Protein AF-A0A7K4GN65-F1 (afdb_monomer_lite)

Structure (mmCIF, N/CA/C/O backbone):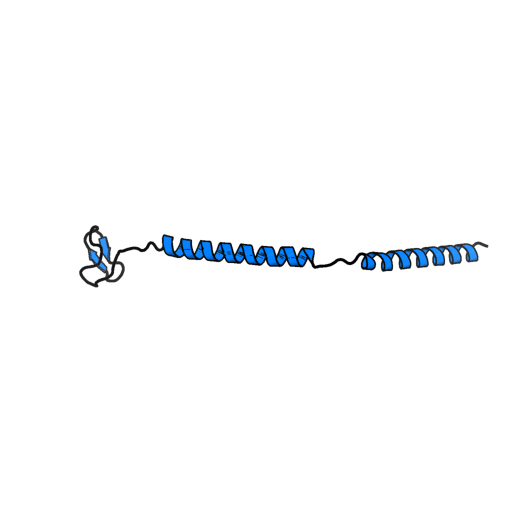
data_AF-A0A7K4GN65-F1
#
_entry.id   AF-A0A7K4GN65-F1
#
loop_
_atom_site.group_PDB
_atom_site.id
_atom_site.type_symbol
_atom_site.label_atom_id
_atom_site.label_alt_id
_atom_site.label_comp_id
_atom_site.label_asym_id
_atom_site.label_entity_id
_atom_site.label_seq_id
_atom_site.pdbx_PDB_ins_code
_atom_site.Cartn_x
_atom_site.Cartn_y
_atom_site.Cartn_z
_atom_site.occupancy
_atom_site.B_iso_or_equiv
_atom_site.auth_seq_id
_atom_site.auth_comp_id
_atom_site.auth_asym_id
_atom_site.auth_atom_id
_atom_site.pdbx_PDB_model_num
ATOM 1 N N . MET A 1 1 ? -39.446 8.195 27.537 1.00 67.31 1 MET A N 1
ATOM 2 C CA . MET A 1 1 ? -39.801 6.768 27.718 1.00 67.31 1 MET A CA 1
ATOM 3 C C . MET A 1 1 ? -38.866 5.968 26.831 1.00 67.31 1 MET A C 1
ATOM 5 O O . MET A 1 1 ? -38.788 6.310 25.660 1.00 67.31 1 MET A O 1
ATOM 9 N N . PHE A 1 2 ? -38.139 4.991 27.372 1.00 82.69 2 PHE A N 1
ATOM 10 C CA . PHE A 1 2 ? -37.266 4.116 26.587 1.00 82.69 2 PHE A CA 1
ATOM 11 C C . PHE A 1 2 ? -37.941 2.758 26.388 1.00 82.69 2 PHE A C 1
ATOM 13 O O . PHE A 1 2 ? -38.692 2.294 27.246 1.00 82.69 2 PHE A O 1
ATOM 20 N N . TYR A 1 3 ? -37.687 2.136 25.243 1.00 86.69 3 TYR A N 1
ATOM 21 C CA . TYR A 1 3 ? -38.155 0.793 24.920 1.00 86.69 3 TYR A CA 1
ATOM 22 C C . TYR A 1 3 ? -36.940 -0.075 24.618 1.00 86.69 3 TYR A C 1
ATOM 24 O O . TYR A 1 3 ? -35.974 0.389 24.012 1.00 86.69 3 TYR A O 1
ATOM 32 N N . CYS A 1 4 ? -36.973 -1.329 25.054 1.00 87.12 4 CYS A N 1
ATOM 33 C CA . CYS A 1 4 ? -35.916 -2.280 24.750 1.00 87.12 4 CYS A CA 1
ATOM 34 C C . CYS A 1 4 ? -35.919 -2.601 23.248 1.00 87.12 4 CYS A C 1
ATOM 36 O O . CYS A 1 4 ? -36.945 -3.020 22.718 1.00 87.12 4 CYS A O 1
ATOM 38 N N . GLN A 1 5 ? -34.769 -2.477 22.581 1.00 84.38 5 GLN A N 1
ATOM 39 C CA . GLN A 1 5 ? -34.626 -2.813 21.156 1.00 84.38 5 GLN A CA 1
ATOM 40 C C . GLN A 1 5 ? -34.741 -4.320 20.870 1.00 84.38 5 GLN A C 1
ATOM 42 O O . GLN A 1 5 ? -35.041 -4.706 19.747 1.00 84.38 5 GLN A O 1
ATOM 47 N N . ASN A 1 6 ? -34.539 -5.171 21.881 1.00 86.81 6 ASN A N 1
ATOM 48 C CA . ASN A 1 6 ? -34.606 -6.624 21.728 1.00 86.81 6 ASN A CA 1
ATOM 49 C C . ASN A 1 6 ? -36.030 -7.188 21.902 1.00 86.81 6 ASN A C 1
ATOM 51 O O . ASN A 1 6 ? -36.417 -8.111 21.197 1.00 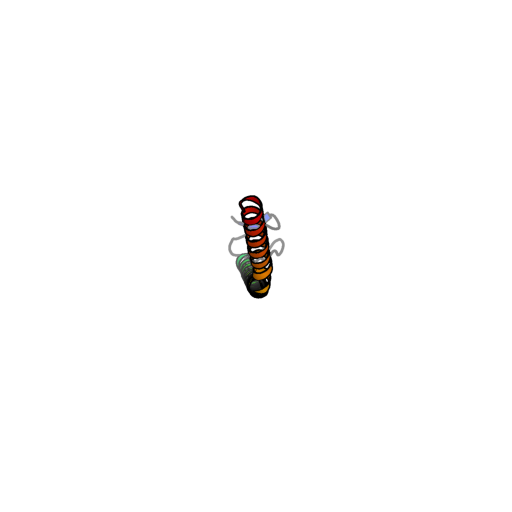86.81 6 ASN A O 1
ATOM 55 N N . CYS A 1 7 ? -36.823 -6.661 22.846 1.00 90.62 7 CYS A N 1
ATOM 56 C CA . CYS A 1 7 ? -38.146 -7.223 23.176 1.00 90.62 7 CYS A CA 1
ATOM 57 C C . CYS A 1 7 ? -39.314 -6.227 23.136 1.00 90.62 7 CYS A C 1
ATOM 59 O O . CYS A 1 7 ? -40.457 -6.627 23.334 1.00 90.62 7 CYS A O 1
ATOM 61 N N . GLY A 1 8 ? -39.060 -4.931 22.934 1.00 90.44 8 GLY A N 1
ATOM 62 C CA . GLY A 1 8 ? -40.100 -3.898 22.894 1.00 90.44 8 GLY A CA 1
ATOM 63 C C . GLY A 1 8 ? -40.699 -3.520 24.254 1.00 90.44 8 GLY A C 1
ATOM 64 O O . GLY A 1 8 ? -41.570 -2.654 24.316 1.00 90.44 8 GLY A O 1
ATOM 65 N N . ALA A 1 9 ? -40.237 -4.121 25.356 1.00 89.38 9 ALA A N 1
ATOM 66 C CA . ALA A 1 9 ? -40.712 -3.773 26.691 1.00 89.38 9 ALA A CA 1
ATOM 67 C C . ALA A 1 9 ? -40.293 -2.348 27.082 1.00 89.38 9 ALA A C 1
ATOM 69 O O . ALA A 1 9 ? -39.189 -1.892 26.770 1.00 89.38 9 ALA A O 1
ATOM 70 N N . LYS A 1 10 ? -41.177 -1.647 27.793 1.00 90.88 10 LYS A N 1
ATOM 71 C CA . LYS A 1 10 ? -40.926 -0.294 28.290 1.00 90.88 10 LYS A CA 1
ATOM 72 C C . LYS A 1 10 ? -39.956 -0.353 29.469 1.00 90.88 10 LYS A C 1
ATOM 74 O O . LYS A 1 10 ? -40.219 -1.043 30.447 1.00 90.88 10 LYS A O 1
ATOM 79 N N . ILE A 1 11 ? -38.856 0.380 29.369 1.00 87.62 11 ILE A N 1
ATOM 80 C CA . ILE A 1 11 ? -37.747 0.367 30.326 1.00 87.62 11 ILE A CA 1
ATOM 81 C C . ILE A 1 11 ? -37.412 1.781 30.796 1.00 87.62 11 ILE A C 1
ATOM 83 O O . ILE A 1 11 ? -37.650 2.778 30.103 1.00 87.62 11 ILE A O 1
ATOM 87 N N . GLU A 1 12 ? -36.860 1.859 32.000 1.00 80.31 12 GLU A N 1
ATOM 88 C CA . GLU A 1 12 ? -36.311 3.094 32.542 1.00 80.31 12 GLU A CA 1
ATOM 89 C C . GLU A 1 12 ? -34.915 3.329 31.959 1.00 80.31 12 GLU A C 1
ATOM 91 O O . GLU A 1 12 ? -34.136 2.401 31.772 1.00 80.31 12 GLU A O 1
ATOM 96 N N . SER A 1 13 ? -34.581 4.583 31.657 1.00 71.31 13 SER A N 1
ATOM 97 C CA . SER A 1 13 ? -33.332 4.955 30.973 1.00 71.31 13 SER A CA 1
ATOM 98 C C . SER A 1 13 ? -32.052 4.686 31.777 1.00 71.31 13 SER A C 1
ATOM 100 O O . SER A 1 13 ? -30.964 4.910 31.264 1.00 71.31 13 SER A O 1
ATOM 102 N N . ALA A 1 14 ? -32.170 4.250 33.034 1.00 69.50 14 ALA A N 1
ATOM 103 C CA . ALA A 1 14 ? -31.051 4.039 33.952 1.00 69.50 14 ALA A CA 1
ATOM 104 C C . ALA A 1 14 ? -30.698 2.555 34.174 1.00 69.50 14 ALA A C 1
ATOM 106 O O . ALA A 1 14 ? -29.791 2.251 34.948 1.00 69.50 14 ALA A O 1
ATOM 107 N N . THR A 1 15 ? -31.408 1.612 33.545 1.00 76.25 15 THR A N 1
ATOM 108 C CA . THR A 1 15 ? -31.143 0.181 33.741 1.00 76.25 15 THR A CA 1
ATOM 109 C C . THR A 1 15 ? -30.037 -0.295 32.797 1.00 76.25 15 THR A C 1
ATOM 111 O O . THR A 1 15 ? -30.134 -0.111 31.590 1.00 76.25 15 THR A O 1
ATOM 114 N N . LYS A 1 16 ? -28.991 -0.940 33.334 1.00 80.56 16 LYS A N 1
ATOM 115 C CA . LYS A 1 16 ? -27.885 -1.521 32.542 1.00 80.56 16 LYS A CA 1
ATOM 116 C C . LYS A 1 16 ? -28.306 -2.705 31.677 1.00 80.56 16 LYS A C 1
ATOM 118 O O . LYS A 1 16 ? -27.624 -3.043 30.722 1.00 80.56 16 LYS A O 1
ATOM 123 N N . SER A 1 17 ? -29.412 -3.352 32.018 1.00 85.12 17 SER A N 1
ATOM 124 C CA . SER A 1 17 ? -29.978 -4.469 31.275 1.00 85.12 17 SER A CA 1
ATOM 125 C C . SER A 1 17 ? -31.500 -4.430 31.347 1.00 85.12 17 SER A C 1
ATOM 127 O O . SER A 1 17 ? -32.088 -3.852 32.263 1.00 85.12 17 SER A O 1
ATOM 129 N N . CYS A 1 18 ? -32.162 -5.013 30.354 1.00 88.12 18 CYS A N 1
ATOM 130 C CA . CYS A 1 18 ? -33.610 -5.082 30.307 1.00 88.12 18 CYS A CA 1
ATOM 131 C C . CYS A 1 18 ? -34.115 -6.089 31.354 1.00 88.12 18 CYS A C 1
ATOM 133 O O . CYS A 1 18 ? -33.793 -7.272 31.239 1.00 88.12 18 CYS A O 1
ATOM 135 N N . PRO A 1 19 ? -34.967 -5.691 32.314 1.00 85.12 19 PRO A N 1
ATOM 136 C CA . PRO A 1 19 ? -35.485 -6.606 33.333 1.00 85.12 19 PRO A CA 1
ATOM 137 C C . PRO A 1 19 ? -36.477 -7.640 32.776 1.00 85.12 19 PRO A C 1
ATOM 139 O O . PRO A 1 19 ? -36.775 -8.622 33.445 1.00 85.12 19 PRO A O 1
ATOM 142 N N . PHE A 1 20 ? -36.992 -7.436 31.558 1.00 88.88 20 PHE A N 1
ATOM 143 C CA . PHE A 1 20 ? -37.984 -8.322 30.943 1.00 88.88 20 PHE A CA 1
ATOM 144 C C . PHE A 1 20 ? -37.358 -9.449 30.116 1.00 88.88 20 PHE A C 1
ATOM 146 O O . PHE A 1 20 ? -37.872 -10.561 30.118 1.00 88.88 20 PHE A O 1
ATOM 153 N N . CYS A 1 21 ? -36.270 -9.170 29.390 1.00 89.75 21 CYS A N 1
ATOM 154 C CA . CYS A 1 21 ? -35.622 -10.149 28.506 1.00 89.75 21 CYS A CA 1
ATOM 155 C C . CYS A 1 21 ? -34.148 -10.413 28.838 1.00 89.75 21 CYS A C 1
ATOM 157 O O . CYS A 1 21 ? -33.534 -11.273 28.217 1.00 89.75 21 CYS A O 1
ATOM 159 N N . GLY A 1 22 ? -33.563 -9.664 29.775 1.00 86.00 22 GLY A N 1
ATOM 160 C CA . GLY A 1 22 ? -32.158 -9.793 30.162 1.00 86.00 22 GLY A CA 1
ATOM 161 C C . GLY A 1 22 ? -31.154 -9.162 29.191 1.00 86.00 22 GLY A C 1
ATOM 162 O O . GLY A 1 22 ? -29.955 -9.302 29.408 1.00 86.00 22 GLY A O 1
ATOM 163 N N . PHE A 1 23 ? -31.597 -8.463 28.136 1.00 84.94 23 PHE A N 1
ATOM 164 C CA . PHE A 1 23 ? -30.698 -7.815 27.169 1.00 84.94 23 PHE A CA 1
ATOM 165 C C . PHE A 1 23 ? -29.829 -6.750 27.851 1.00 84.94 23 PHE A C 1
ATOM 167 O O . PHE A 1 23 ? -30.372 -5.797 28.405 1.00 84.94 23 PHE A O 1
ATOM 174 N N . SER A 1 24 ? -28.504 -6.909 27.826 1.00 84.75 24 SER A N 1
ATOM 175 C CA . SER A 1 24 ? -27.575 -5.942 28.419 1.00 84.75 24 SER A CA 1
ATOM 176 C C . SER A 1 24 ? -27.360 -4.751 27.487 1.00 84.75 24 SER A C 1
ATOM 178 O O . SER A 1 24 ? -27.011 -4.929 26.325 1.00 84.75 24 SER A O 1
ATOM 180 N N . PHE A 1 25 ? -27.553 -3.548 28.019 1.00 78.00 25 PHE A N 1
ATOM 181 C CA . PHE A 1 25 ? -27.218 -2.271 27.393 1.00 78.00 25 PHE A CA 1
ATOM 182 C C . PHE A 1 25 ? -25.792 -1.825 27.739 1.00 78.00 25 PHE A C 1
ATOM 184 O O . PHE A 1 25 ? -25.429 -0.693 27.433 1.00 78.00 25 PHE A O 1
ATOM 191 N N . GLU A 1 26 ? -24.986 -2.667 28.407 1.00 70.19 26 GLU A N 1
ATOM 192 C CA . GLU A 1 26 ? -23.547 -2.428 28.545 1.00 70.19 26 GLU A CA 1
ATOM 193 C C . GLU A 1 26 ? -22.889 -2.541 27.165 1.00 70.19 26 GLU A C 1
ATOM 195 O O . GLU A 1 26 ? -22.373 -3.578 26.750 1.00 70.19 26 GLU A O 1
ATOM 200 N N . GLU A 1 27 ? -22.949 -1.423 26.453 1.00 62.09 27 GLU A N 1
ATOM 201 C CA . GLU A 1 27 ? -22.177 -1.116 25.270 1.00 62.09 27 GLU A CA 1
ATOM 202 C C . GLU A 1 27 ? -20.691 -1.164 25.650 1.00 62.09 27 GLU A C 1
ATOM 204 O O . GLU A 1 27 ? -20.096 -0.178 26.080 1.00 62.09 27 GLU A O 1
ATOM 209 N N . LYS A 1 28 ? -20.040 -2.309 25.422 1.00 54.22 28 LYS A N 1
ATOM 210 C CA . LYS A 1 28 ? -18.753 -2.204 24.729 1.00 54.22 28 LYS A CA 1
ATOM 211 C C . LYS A 1 28 ? -19.119 -1.564 23.408 1.00 54.22 28 LYS A C 1
ATOM 213 O O . LYS A 1 28 ? -19.812 -2.197 22.612 1.00 54.22 28 LYS A O 1
ATOM 218 N N . THR A 1 29 ? -18.854 -0.270 23.296 1.00 57.09 29 THR A N 1
ATOM 219 C CA . THR A 1 29 ? -19.452 0.532 22.242 1.00 57.09 29 THR A CA 1
ATOM 220 C C . THR A 1 29 ? -19.094 -0.118 20.917 1.00 57.09 29 THR A C 1
ATOM 222 O O . THR A 1 29 ? -17.964 -0.560 20.705 1.00 57.09 29 THR A O 1
ATOM 225 N N . GLU A 1 30 ? -20.055 -0.222 20.004 1.00 61.56 30 GLU A N 1
ATOM 226 C CA . GLU A 1 30 ? -19.741 -0.662 18.646 1.00 61.56 30 GLU A CA 1
ATOM 227 C C . GLU A 1 30 ? -18.623 0.198 18.032 1.00 61.56 30 GLU A C 1
ATOM 229 O O . GLU A 1 30 ? -17.967 -0.251 17.098 1.00 61.56 30 GLU A O 1
ATOM 234 N N . SER A 1 31 ? -18.400 1.412 18.561 1.00 61.69 31 SER A N 1
ATOM 235 C CA . SER A 1 31 ? -17.231 2.241 18.273 1.00 61.69 31 SER A CA 1
ATOM 236 C C . SER A 1 31 ? -15.934 1.521 18.622 1.00 61.69 31 SER A C 1
ATOM 238 O O . SER A 1 31 ? -15.148 1.300 17.717 1.00 61.69 31 SER A O 1
ATOM 240 N N . ASP A 1 32 ? -15.748 1.042 19.854 1.00 75.44 32 ASP A N 1
ATOM 241 C CA . ASP A 1 32 ? -14.500 0.389 20.279 1.00 75.44 32 ASP A CA 1
ATOM 242 C C . ASP A 1 32 ? -14.148 -0.833 19.407 1.00 75.44 32 ASP A C 1
ATOM 244 O O . ASP A 1 32 ? -12.987 -1.061 19.055 1.00 75.44 32 ASP A O 1
ATOM 248 N N . GLU A 1 33 ? -15.154 -1.624 19.012 1.00 78.81 33 GLU A N 1
ATOM 249 C CA . GLU A 1 33 ? -14.942 -2.764 18.112 1.00 78.81 33 GLU A CA 1
ATOM 250 C C . GLU A 1 33 ? -14.672 -2.325 16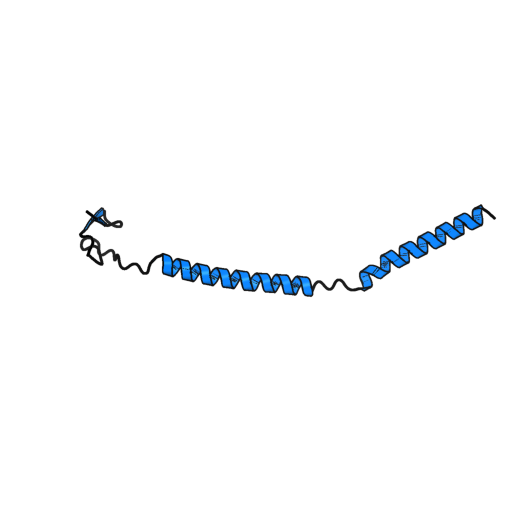.662 1.00 78.81 33 GLU A C 1
ATOM 252 O O . GLU A 1 33 ? -13.833 -2.921 15.977 1.00 78.81 33 GLU A O 1
ATOM 257 N N . LYS A 1 34 ? -15.348 -1.277 16.177 1.00 81.06 34 LYS A N 1
ATOM 258 C CA . LYS A 1 34 ? -15.082 -0.690 14.854 1.00 81.06 34 LYS A CA 1
ATOM 259 C C . LYS A 1 34 ? -13.688 -0.065 14.802 1.00 81.06 34 LYS A C 1
ATOM 261 O O . LYS A 1 34 ? -12.980 -0.299 13.828 1.00 81.06 34 LYS A O 1
ATOM 266 N N . ASP A 1 35 ? -13.263 0.621 15.853 1.00 87.00 35 ASP A N 1
ATOM 267 C CA . ASP A 1 35 ? -11.954 1.259 15.988 1.00 87.00 35 ASP A CA 1
ATOM 268 C C . ASP A 1 35 ? -10.829 0.212 15.975 1.00 87.00 35 ASP A C 1
ATOM 270 O O . ASP A 1 35 ? -9.830 0.367 15.268 1.00 87.00 35 ASP A O 1
ATOM 274 N N . ALA A 1 36 ? -11.026 -0.929 16.649 1.00 89.81 36 ALA A N 1
ATOM 275 C CA . ALA A 1 36 ? -10.101 -2.059 16.575 1.00 89.81 36 ALA A CA 1
ATOM 276 C C . ALA A 1 36 ? -9.988 -2.640 15.151 1.00 89.81 36 ALA A C 1
ATOM 278 O O . ALA A 1 36 ? -8.880 -2.913 14.679 1.00 89.81 36 ALA A O 1
ATOM 279 N N . ARG A 1 37 ? -11.116 -2.792 14.435 1.00 90.88 37 ARG A N 1
ATOM 280 C CA . ARG A 1 37 ? -11.120 -3.254 13.033 1.00 90.88 37 ARG A CA 1
ATOM 281 C C . ARG A 1 37 ? -10.452 -2.247 12.098 1.00 90.88 37 ARG A C 1
ATOM 283 O O . ARG A 1 37 ? -9.732 -2.663 11.192 1.00 90.88 37 ARG A O 1
ATOM 290 N N . ILE A 1 38 ? -10.678 -0.950 12.304 1.00 94.56 38 ILE A N 1
ATOM 291 C CA . ILE A 1 38 ? -10.067 0.125 11.512 1.00 94.56 38 ILE A CA 1
ATOM 292 C C . ILE A 1 38 ? -8.544 0.086 11.675 1.00 94.56 38 ILE A C 1
ATOM 294 O O . ILE A 1 38 ? -7.839 -0.011 10.672 1.00 94.56 38 ILE A O 1
ATOM 298 N N . ASN A 1 39 ? -8.034 0.022 12.908 1.00 94.75 39 ASN A N 1
ATOM 299 C CA . ASN A 1 39 ? -6.595 -0.092 13.174 1.00 94.75 39 ASN A CA 1
ATOM 300 C C . ASN A 1 39 ? -5.976 -1.362 12.545 1.00 94.75 39 ASN A C 1
ATOM 302 O O . ASN A 1 39 ? -4.885 -1.324 11.972 1.00 94.75 39 ASN A O 1
ATOM 306 N N . GLU A 1 40 ? -6.678 -2.503 12.582 1.00 95.50 40 GLU A N 1
ATOM 307 C CA . GLU A 1 40 ? -6.219 -3.726 11.904 1.00 95.50 40 GLU A CA 1
ATOM 308 C C . GLU A 1 40 ? -6.142 -3.553 10.373 1.00 95.50 40 GLU A C 1
ATOM 310 O O . GLU A 1 40 ? -5.199 -4.026 9.724 1.00 95.50 40 GLU A O 1
ATOM 315 N N . LEU A 1 41 ? -7.126 -2.878 9.774 1.00 94.31 41 LEU A N 1
ATOM 316 C CA . LEU A 1 41 ? -7.166 -2.610 8.335 1.00 94.31 41 LEU A CA 1
ATOM 317 C C . LEU A 1 41 ? -6.055 -1.648 7.906 1.00 94.31 41 LEU A C 1
ATOM 319 O O . LEU A 1 41 ? -5.379 -1.915 6.910 1.00 94.31 41 LEU A O 1
ATOM 323 N N . GLU A 1 42 ? -5.806 -0.592 8.678 1.00 94.19 42 GLU A N 1
ATOM 324 C CA . GLU A 1 42 ? -4.704 0.346 8.443 1.00 94.19 42 GLU A CA 1
ATOM 325 C C . GLU A 1 42 ? -3.347 -0.372 8.439 1.00 94.19 42 GLU A C 1
ATOM 327 O O . GLU A 1 42 ? -2.539 -0.192 7.520 1.00 94.19 42 GLU A O 1
ATOM 332 N N . GLN A 1 43 ? -3.120 -1.296 9.381 1.00 94.75 43 GLN A N 1
ATOM 333 C CA . GLN A 1 43 ? -1.910 -2.124 9.386 1.00 94.75 43 GLN A CA 1
ATOM 334 C C . GLN A 1 43 ? -1.782 -3.011 8.138 1.00 94.75 43 GLN A C 1
ATOM 336 O O . GLN A 1 43 ? -0.672 -3.218 7.631 1.00 94.75 43 GLN A O 1
ATOM 341 N N . LYS A 1 44 ? -2.891 -3.558 7.621 1.00 93.25 44 LYS A N 1
ATOM 342 C CA . LYS A 1 44 ? -2.877 -4.351 6.379 1.00 93.25 44 LYS A CA 1
ATOM 343 C C . LYS A 1 44 ? -2.520 -3.493 5.168 1.00 93.25 44 LYS A C 1
ATOM 345 O O . LYS A 1 44 ? -1.711 -3.943 4.354 1.00 93.25 44 LYS A O 1
ATOM 350 N N . ILE A 1 45 ? -3.062 -2.279 5.063 1.00 94.38 45 ILE A N 1
ATOM 351 C CA . ILE A 1 45 ? -2.764 -1.342 3.968 1.00 94.38 45 ILE A CA 1
ATOM 352 C C . ILE A 1 45 ? -1.267 -1.008 3.956 1.00 94.38 45 ILE A C 1
ATOM 354 O O . ILE A 1 45 ? -0.604 -1.235 2.942 1.00 94.38 45 ILE A O 1
ATOM 358 N N . ALA A 1 46 ? -0.699 -0.628 5.105 1.00 91.50 46 ALA A N 1
ATOM 359 C CA . ALA A 1 46 ? 0.726 -0.305 5.224 1.00 91.50 46 ALA A CA 1
ATOM 360 C C . ALA A 1 46 ? 1.647 -1.469 4.793 1.00 91.50 46 ALA A C 1
ATOM 362 O O . ALA A 1 46 ? 2.663 -1.275 4.117 1.00 91.50 46 ALA A O 1
ATOM 363 N N . ARG A 1 47 ? 1.284 -2.720 5.126 1.00 91.56 47 ARG A N 1
ATOM 364 C CA . ARG A 1 47 ? 2.023 -3.919 4.678 1.00 91.56 47 ARG A CA 1
ATOM 365 C C . ARG A 1 47 ? 1.948 -4.130 3.163 1.00 91.56 47 ARG A C 1
ATOM 367 O O . ARG A 1 47 ? 2.922 -4.601 2.567 1.00 91.56 47 ARG A O 1
ATOM 374 N N . LEU A 1 48 ? 0.804 -3.845 2.541 1.00 90.00 48 LEU A N 1
ATOM 375 C CA . LEU A 1 48 ? 0.606 -4.010 1.098 1.00 90.00 48 LEU A CA 1
ATOM 376 C C . LEU A 1 48 ? 1.367 -2.950 0.298 1.00 90.00 48 LEU A C 1
ATOM 378 O O . LEU A 1 48 ? 2.007 -3.295 -0.697 1.00 90.00 48 LEU A O 1
ATOM 382 N N . GLU A 1 49 ? 1.377 -1.703 0.763 1.00 88.12 49 GLU A N 1
ATOM 383 C CA . GLU A 1 49 ? 2.145 -0.619 0.145 1.00 88.12 49 GLU A CA 1
ATOM 384 C C . GLU A 1 49 ? 3.646 -0.915 0.156 1.00 88.12 49 GLU A C 1
ATOM 386 O O . GLU A 1 49 ? 4.303 -0.837 -0.881 1.00 88.12 49 GLU A O 1
ATOM 391 N N . GLN A 1 50 ? 4.200 -1.388 1.278 1.00 80.06 50 GLN A N 1
ATOM 392 C CA . GLN A 1 50 ? 5.609 -1.795 1.318 1.00 80.06 50 GLN A CA 1
ATOM 393 C C . GLN A 1 50 ? 5.932 -2.933 0.339 1.00 80.06 50 GLN A C 1
ATOM 395 O O . GLN A 1 50 ? 7.015 -2.952 -0.252 1.00 80.06 50 GLN A O 1
ATOM 400 N N . ARG A 1 51 ? 5.012 -3.887 0.136 1.00 80.12 51 ARG A N 1
ATOM 401 C CA . ARG A 1 51 ? 5.193 -4.946 -0.873 1.00 80.12 51 ARG A CA 1
ATOM 402 C C . ARG A 1 51 ? 5.204 -4.383 -2.293 1.00 80.12 51 ARG 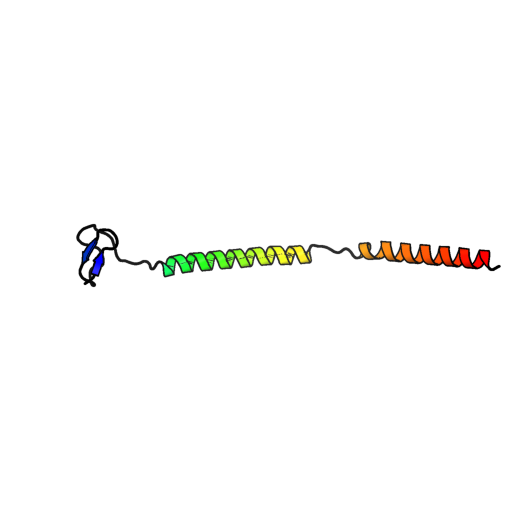A C 1
ATOM 404 O O . ARG A 1 51 ? 5.946 -4.902 -3.119 1.00 80.12 51 ARG A O 1
ATOM 411 N N . GLN A 1 52 ? 4.410 -3.355 -2.578 1.00 77.00 52 GLN A N 1
ATOM 412 C CA . GLN A 1 52 ? 4.373 -2.686 -3.882 1.00 77.00 52 GLN A CA 1
ATOM 413 C C . GLN A 1 52 ? 5.663 -1.891 -4.130 1.00 77.00 52 GLN A C 1
ATOM 415 O O . GLN A 1 52 ? 6.313 -2.084 -5.155 1.00 77.00 52 GLN A O 1
ATOM 420 N N . VAL A 1 53 ? 6.099 -1.085 -3.155 1.00 65.94 53 VAL A N 1
ATOM 421 C CA . VAL A 1 53 ? 7.314 -0.257 -3.264 1.00 65.94 53 VAL A CA 1
ATOM 422 C C . VAL A 1 53 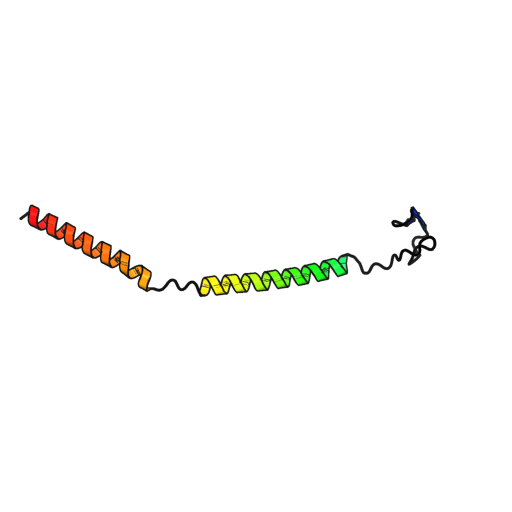? 8.563 -1.122 -3.448 1.00 65.94 53 VAL A C 1
ATOM 424 O O . VAL A 1 53 ? 9.393 -0.841 -4.310 1.00 65.94 53 VAL A O 1
ATOM 427 N N . LYS A 1 54 ? 8.673 -2.239 -2.714 1.00 60.41 54 LYS A N 1
ATOM 428 C CA . LYS A 1 54 ? 9.782 -3.192 -2.894 1.00 60.41 54 LYS A CA 1
ATOM 429 C C . LYS A 1 54 ? 9.770 -3.855 -4.273 1.00 60.41 54 LYS A C 1
ATOM 431 O O . LYS A 1 54 ? 10.838 -4.091 -4.824 1.00 60.41 54 LYS A O 1
ATOM 436 N N . LYS A 1 55 ? 8.588 -4.124 -4.842 1.00 53.72 55 LYS A N 1
ATOM 437 C CA . LYS A 1 55 ? 8.450 -4.701 -6.189 1.00 53.72 55 LYS A CA 1
ATOM 438 C C . LYS A 1 55 ? 8.796 -3.706 -7.297 1.00 53.72 55 LYS A C 1
ATOM 440 O O . LYS A 1 55 ? 9.420 -4.109 -8.270 1.00 53.72 55 LYS A O 1
ATOM 445 N N . ALA A 1 56 ? 8.449 -2.430 -7.130 1.00 54.22 56 ALA A N 1
ATOM 446 C CA . ALA A 1 56 ? 8.851 -1.365 -8.051 1.00 54.22 56 ALA A CA 1
ATOM 447 C C . ALA A 1 56 ? 10.367 -1.096 -7.995 1.00 54.22 56 ALA A C 1
ATOM 449 O O . ALA A 1 56 ? 10.986 -0.824 -9.017 1.00 54.22 56 ALA A O 1
ATOM 450 N N . ALA A 1 57 ? 10.987 -1.246 -6.820 1.00 53.22 57 ALA A N 1
ATOM 451 C CA . ALA A 1 57 ? 12.442 -1.176 -6.678 1.00 53.22 57 ALA A CA 1
ATOM 452 C C . ALA A 1 57 ? 13.162 -2.431 -7.216 1.00 53.22 57 ALA A C 1
ATOM 454 O O . ALA A 1 57 ? 14.313 -2.342 -7.637 1.00 53.22 57 ALA A O 1
ATOM 455 N N . SER A 1 58 ? 12.502 -3.599 -7.220 1.00 47.25 58 SER A N 1
ATOM 456 C CA . SER A 1 58 ? 13.069 -4.856 -7.728 1.00 47.25 58 SER A CA 1
ATOM 457 C C . SER A 1 58 ? 12.736 -5.158 -9.187 1.00 47.25 58 SER A C 1
ATOM 459 O O . SER A 1 58 ? 13.292 -6.114 -9.729 1.00 47.25 58 SER A O 1
ATOM 461 N N . SER A 1 59 ? 11.851 -4.393 -9.843 1.00 49.84 59 SER A N 1
ATOM 462 C CA . SER A 1 59 ? 11.742 -4.401 -11.305 1.00 49.84 59 SER A CA 1
ATOM 463 C C . SER A 1 59 ? 12.971 -3.694 -11.860 1.00 49.84 59 SER A C 1
ATOM 465 O O . SER A 1 59 ? 12.943 -2.538 -12.272 1.00 49.84 59 SER A O 1
ATOM 467 N N . SER A 1 60 ? 14.071 -4.436 -11.764 1.00 46.06 60 SER A N 1
ATOM 468 C CA . SER A 1 60 ? 15.371 -4.222 -12.353 1.00 46.06 60 SER A CA 1
ATOM 469 C C . SER A 1 60 ? 15.171 -3.986 -13.842 1.00 46.06 60 SER A C 1
ATOM 471 O O . SER A 1 60 ? 15.130 -4.912 -14.654 1.00 46.06 60 SER A O 1
ATOM 473 N N . PHE A 1 61 ? 14.975 -2.720 -14.193 1.00 47.66 61 PHE A N 1
ATOM 474 C CA . PHE A 1 61 ? 15.100 -2.243 -15.553 1.00 47.66 61 PHE A CA 1
ATOM 475 C C . PHE A 1 61 ? 16.600 -2.288 -15.856 1.00 47.66 61 PHE A C 1
ATOM 477 O O . PHE A 1 61 ? 17.331 -1.324 -15.640 1.00 47.66 61 PHE A O 1
ATOM 484 N N . SER A 1 62 ? 17.089 -3.482 -16.200 1.00 60.66 62 SER A N 1
ATOM 485 C CA . SER A 1 62 ? 18.513 -3.726 -16.405 1.00 60.66 62 SER A CA 1
ATOM 486 C C . SER A 1 62 ? 19.028 -2.794 -17.514 1.00 60.66 62 SER A C 1
ATOM 488 O O . SER A 1 62 ? 18.415 -2.761 -18.588 1.00 60.66 62 SER A O 1
ATOM 490 N N . PRO A 1 63 ? 20.144 -2.062 -17.315 1.00 62.97 63 PRO A N 1
ATOM 491 C CA . PRO A 1 63 ? 20.693 -1.107 -18.291 1.00 62.97 63 PRO A CA 1
ATOM 492 C C . PRO A 1 63 ? 20.945 -1.694 -19.691 1.00 62.97 63 PRO A C 1
ATOM 494 O O . PRO A 1 63 ? 21.069 -0.967 -20.673 1.00 62.97 63 PRO A O 1
ATOM 497 N N . TRP A 1 64 ? 20.996 -3.023 -19.797 1.00 61.31 64 TRP A N 1
ATOM 498 C CA . TRP A 1 64 ? 21.214 -3.758 -21.038 1.00 61.31 64 TRP A CA 1
ATOM 499 C C . TRP A 1 64 ? 20.046 -3.678 -22.039 1.00 61.31 64 TRP A C 1
ATOM 501 O O . TRP A 1 64 ? 20.269 -3.801 -23.242 1.00 61.31 64 TRP A O 1
ATOM 511 N N . MET A 1 65 ? 18.819 -3.391 -21.585 1.00 64.44 65 MET A N 1
ATOM 512 C CA . MET A 1 65 ? 17.647 -3.222 -22.467 1.00 64.44 65 MET A CA 1
ATOM 513 C C . MET A 1 65 ? 17.723 -1.965 -23.357 1.00 64.44 65 MET A C 1
ATOM 515 O O . MET A 1 65 ? 17.033 -1.895 -24.371 1.00 64.44 65 MET A O 1
ATOM 519 N N . ALA A 1 66 ? 18.581 -0.991 -23.031 1.00 65.50 66 ALA A N 1
ATOM 520 C CA . ALA A 1 66 ? 18.756 0.225 -23.833 1.00 65.50 66 ALA A CA 1
ATOM 521 C C . ALA A 1 66 ? 19.769 0.071 -24.988 1.00 65.50 66 ALA A C 1
ATOM 523 O O . ALA A 1 66 ? 19.771 0.877 -25.914 1.00 65.50 66 ALA A O 1
ATOM 524 N N . ILE A 1 67 ? 20.621 -0.960 -24.969 1.00 68.25 67 ILE A N 1
ATOM 525 C CA . ILE A 1 67 ? 21.756 -1.094 -25.904 1.00 68.25 67 ILE A CA 1
ATOM 526 C C . ILE A 1 67 ? 21.321 -1.694 -27.254 1.00 68.25 67 ILE A C 1
ATOM 528 O O . ILE A 1 67 ? 21.831 -1.308 -28.306 1.00 68.25 67 ILE A O 1
ATOM 532 N N . LEU A 1 68 ? 20.325 -2.584 -27.241 1.00 70.25 68 LEU A N 1
ATOM 533 C CA . LEU A 1 68 ? 19.752 -3.221 -28.435 1.00 70.25 68 LEU A CA 1
ATOM 534 C C . LEU A 1 68 ? 19.161 -2.234 -29.465 1.00 70.25 68 LEU A C 1
ATOM 536 O O . LEU A 1 68 ? 19.534 -2.329 -30.637 1.00 70.25 68 LEU A O 1
ATOM 540 N N . PRO A 1 69 ? 18.290 -1.273 -29.091 1.00 76.62 69 PRO A N 1
ATOM 541 C CA . PRO A 1 69 ? 17.717 -0.346 -30.068 1.00 76.62 69 PRO A CA 1
ATOM 542 C C . PRO A 1 69 ? 18.754 0.634 -30.637 1.00 76.62 69 PRO A C 1
ATOM 544 O O . PRO A 1 69 ? 18.699 0.952 -31.822 1.00 76.62 69 PRO A O 1
ATOM 547 N N . ILE A 1 70 ? 19.733 1.071 -29.837 1.00 81.31 70 ILE A N 1
ATOM 548 C CA . ILE A 1 70 ? 20.765 2.026 -30.276 1.00 81.31 70 ILE A CA 1
ATOM 549 C C . ILE A 1 70 ? 21.689 1.383 -31.319 1.00 81.31 70 ILE A C 1
ATOM 551 O O . ILE A 1 70 ? 21.981 1.995 -32.348 1.00 81.31 70 ILE A O 1
ATOM 555 N N . GLY A 1 71 ? 22.098 0.130 -31.092 1.00 83.38 71 GLY A N 1
ATOM 556 C CA . GLY A 1 71 ? 22.905 -0.626 -32.052 1.00 83.38 71 GLY A CA 1
ATOM 557 C C . GLY A 1 71 ? 22.177 -0.868 -33.377 1.00 83.38 71 GLY A C 1
ATOM 558 O O . GLY A 1 71 ? 22.762 -0.669 -34.441 1.00 83.38 71 GLY A O 1
ATOM 559 N N . PHE A 1 72 ? 20.887 -1.223 -33.325 1.00 85.56 72 PHE A N 1
ATOM 560 C CA . PHE A 1 72 ? 20.064 -1.393 -34.526 1.00 85.56 72 PHE A CA 1
ATOM 561 C C . PHE A 1 72 ? 19.958 -0.088 -35.324 1.00 85.56 72 PHE A C 1
ATOM 563 O O . PHE A 1 72 ? 20.236 -0.079 -36.519 1.00 85.56 72 PHE A O 1
ATOM 570 N N . VAL A 1 73 ? 19.637 1.036 -34.679 1.00 90.25 73 VAL A N 1
ATOM 571 C CA . VAL A 1 73 ? 19.506 2.327 -35.375 1.00 90.25 73 VAL A CA 1
ATOM 572 C C . VAL A 1 73 ? 20.823 2.752 -36.032 1.00 90.25 73 VAL A C 1
ATOM 574 O O . VAL A 1 73 ? 20.815 3.153 -37.195 1.00 90.25 73 VAL A O 1
ATOM 577 N N . ALA A 1 74 ? 21.959 2.608 -35.344 1.00 87.25 74 ALA A N 1
ATOM 578 C CA . ALA A 1 74 ? 23.267 2.946 -35.908 1.00 87.25 74 ALA A CA 1
ATOM 579 C C . ALA A 1 74 ? 23.629 2.074 -3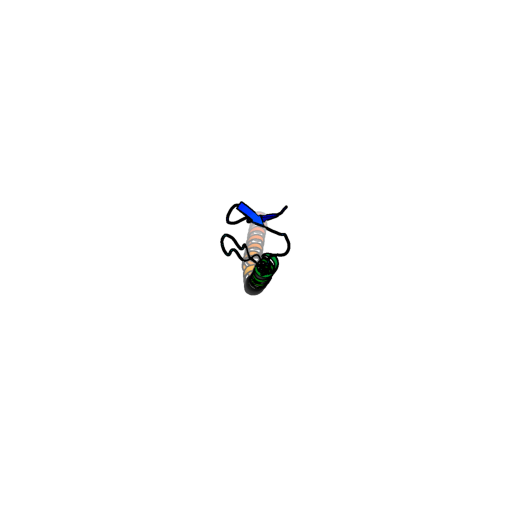7.126 1.00 87.25 74 ALA A C 1
ATOM 581 O O . ALA A 1 74 ? 24.103 2.595 -38.137 1.00 87.25 74 ALA A O 1
ATOM 582 N N . ALA A 1 75 ? 23.360 0.765 -37.061 1.00 89.44 75 ALA A N 1
ATOM 583 C CA . ALA A 1 75 ? 23.615 -0.158 -38.166 1.00 89.44 75 ALA A CA 1
ATOM 584 C C . ALA A 1 75 ? 22.743 0.153 -39.392 1.00 89.44 75 ALA A C 1
ATOM 586 O O . ALA A 1 75 ? 23.246 0.196 -40.516 1.00 89.44 75 ALA A O 1
ATOM 587 N N . PHE A 1 76 ? 21.453 0.427 -39.180 1.00 90.75 76 PHE A N 1
ATOM 588 C CA . PHE A 1 76 ? 20.537 0.790 -40.260 1.00 90.75 76 PHE A CA 1
ATOM 589 C C . PHE A 1 76 ? 20.927 2.127 -40.903 1.00 90.75 76 PHE A C 1
ATOM 591 O O . PHE A 1 76 ? 21.038 2.197 -42.125 1.00 90.75 76 PHE A O 1
ATOM 598 N N . LEU A 1 77 ? 21.209 3.170 -40.116 1.00 91.38 77 LEU A N 1
ATOM 599 C CA . LEU A 1 77 ? 21.621 4.473 -40.653 1.00 91.38 77 LEU A CA 1
ATOM 600 C C . LEU A 1 77 ? 22.940 4.392 -41.436 1.00 91.38 77 LEU A C 1
ATOM 602 O O . LEU A 1 77 ? 23.044 4.979 -42.513 1.00 91.38 77 LEU A O 1
ATOM 606 N N . GLY A 1 78 ? 23.919 3.628 -40.942 1.00 92.94 78 GLY A N 1
ATOM 607 C CA . GLY A 1 78 ? 25.176 3.394 -41.655 1.00 92.94 78 GLY A CA 1
ATOM 608 C C . GLY A 1 78 ? 24.977 2.657 -42.983 1.00 92.94 78 GLY A C 1
ATOM 609 O O . GLY A 1 78 ? 25.536 3.056 -44.003 1.00 92.94 78 GLY A O 1
ATOM 610 N N . PHE A 1 79 ? 24.132 1.622 -42.997 1.00 92.06 79 PHE A N 1
ATOM 611 C CA . PHE A 1 79 ? 23.824 0.855 -44.205 1.00 92.06 79 PHE A CA 1
ATOM 612 C C . PHE A 1 79 ? 23.094 1.696 -45.260 1.00 92.06 79 PHE A C 1
ATOM 614 O O . PHE A 1 79 ? 23.476 1.696 -46.430 1.00 92.06 79 PHE A O 1
ATOM 621 N N . PHE A 1 80 ? 22.092 2.477 -44.846 1.00 92.81 80 PHE A N 1
ATOM 622 C CA . PHE A 1 80 ? 21.384 3.393 -45.741 1.00 92.81 80 PHE A CA 1
ATOM 623 C C . PHE A 1 80 ? 22.311 4.474 -46.314 1.00 92.81 80 PHE A C 1
ATOM 625 O O . PHE A 1 80 ? 22.252 4.746 -47.513 1.00 92.81 80 PHE A O 1
ATOM 632 N N . ALA A 1 81 ? 23.201 5.055 -45.504 1.00 92.06 81 ALA A N 1
ATOM 633 C CA . ALA A 1 81 ? 24.178 6.036 -45.980 1.00 92.06 81 ALA A CA 1
ATOM 634 C C . ALA A 1 81 ? 25.152 5.442 -47.018 1.00 92.06 81 ALA A C 1
ATOM 636 O O . ALA A 1 81 ? 25.448 6.092 -48.021 1.00 92.06 81 ALA A O 1
ATOM 637 N N . LEU A 1 82 ? 25.598 4.196 -46.818 1.00 91.19 82 LEU A N 1
ATOM 638 C CA . LEU A 1 82 ? 26.480 3.481 -47.747 1.00 91.19 82 LEU A CA 1
ATOM 639 C C . LEU A 1 82 ? 25.788 3.194 -49.086 1.00 91.19 82 LEU A C 1
ATOM 641 O O . LEU A 1 82 ? 26.384 3.404 -50.141 1.00 91.19 82 LEU A O 1
ATOM 645 N N . ILE A 1 83 ? 24.515 2.789 -49.057 1.00 93.12 83 ILE A N 1
ATOM 646 C CA . ILE A 1 83 ? 23.712 2.606 -50.275 1.00 93.12 83 ILE A CA 1
ATOM 647 C C . ILE A 1 83 ? 23.565 3.927 -51.034 1.00 93.12 83 ILE A C 1
ATOM 649 O O . ILE A 1 83 ? 23.780 3.966 -52.245 1.00 93.12 83 ILE A O 1
ATOM 653 N N . ILE A 1 84 ? 23.221 5.015 -50.336 1.00 92.62 84 ILE A N 1
ATOM 654 C CA . ILE A 1 84 ? 23.055 6.335 -50.961 1.00 92.62 84 ILE A CA 1
ATOM 655 C C . ILE A 1 84 ? 24.360 6.788 -51.623 1.00 92.62 84 ILE A C 1
ATOM 657 O O . ILE A 1 84 ? 24.316 7.332 -52.722 1.00 92.62 84 ILE A O 1
ATOM 661 N N . TRP A 1 85 ? 25.509 6.550 -50.986 1.00 93.50 85 TRP A N 1
ATOM 662 C CA . TRP A 1 85 ? 26.819 6.893 -51.538 1.00 93.50 85 TRP A CA 1
ATOM 663 C C . TRP A 1 85 ? 27.151 6.095 -52.805 1.00 93.50 85 TRP A C 1
ATOM 665 O O . TRP A 1 85 ? 27.547 6.695 -53.797 1.00 93.50 85 TRP A O 1
ATOM 675 N N . ILE A 1 86 ? 26.908 4.778 -52.815 1.00 92.06 86 ILE A N 1
ATOM 676 C CA . ILE A 1 86 ? 27.151 3.912 -53.985 1.00 92.06 86 ILE A CA 1
ATOM 677 C C . ILE A 1 86 ? 26.300 4.320 -55.191 1.00 92.06 86 ILE A C 1
ATOM 679 O O . ILE A 1 86 ? 26.774 4.279 -56.317 1.00 92.06 86 ILE A O 1
ATOM 683 N N . VAL A 1 87 ? 25.046 4.715 -54.972 1.00 92.56 87 VAL A N 1
ATOM 684 C CA . VAL A 1 87 ? 24.139 5.121 -56.061 1.00 92.56 87 VAL A CA 1
ATOM 685 C C . VAL A 1 87 ? 24.479 6.514 -56.611 1.00 92.56 87 VAL A C 1
ATOM 687 O O . VAL A 1 87 ? 24.057 6.863 -57.712 1.00 92.56 87 VAL A O 1
ATOM 690 N N . ARG A 1 88 ? 25.225 7.328 -55.856 1.00 85.56 88 ARG A N 1
ATOM 691 C CA . ARG A 1 88 ? 25.620 8.690 -56.244 1.00 85.56 88 ARG A CA 1
ATOM 692 C C . ARG A 1 88 ? 27.077 8.835 -56.700 1.00 85.56 88 ARG A C 1
ATOM 694 O O . ARG A 1 88 ? 27.483 9.971 -56.950 1.00 85.56 88 ARG A O 1
ATOM 701 N N . LEU A 1 89 ? 27.825 7.735 -56.779 1.00 81.69 89 LEU A N 1
ATOM 702 C CA . LEU A 1 89 ? 29.214 7.658 -57.242 1.00 81.69 89 LEU A CA 1
ATOM 703 C C . LEU A 1 89 ? 29.265 7.221 -58.710 1.00 81.69 89 LEU A C 1
ATOM 705 O O . LEU A 1 89 ? 30.019 7.863 -59.472 1.00 81.69 89 LEU A O 1
#

Sequence (89 aa):
MFYCQNCGAKIESATKSCPFCGFSFEEKTESDEKDARINELEQKIARLEQRQVKKAASSSFSPWMAILPIGFVAAFLGFFALIIWIVRL

Secondary structure (DSSP, 8-state):
-EE-TTT--EE-TT-SB-TTT--B-----HHHHHHHHHHHHHHHHHHHHHHHHHHHHHS---GGGGHHHHHHHHHHHHHHHHHHHHHT-

pLDDT: mean 79.96, std 13.72, range [46.06, 95.5]

Foldseek 3Di:
DDADPVPRHDDDPPDQADPPPRHGPPDPPVVVVVVVVVVVVVVVVVVVVVVVVVVVVVPCPDPVVVPVVVVVVVVVVVVVVVVVVVVVD

Radius of gyration: 37.03 Å; chains: 1; bounding box: 70×19×91 Å